Protein AF-A0A821U783-F1 (afdb_monomer_lite)

Structure (mmCIF, N/CA/C/O backbone):
data_AF-A0A821U783-F1
#
_entry.id   AF-A0A821U783-F1
#
loop_
_atom_site.group_PDB
_atom_site.id
_atom_site.type_symbol
_atom_site.label_atom_id
_atom_site.label_alt_id
_atom_site.label_comp_id
_atom_site.label_asym_id
_atom_site.label_entity_id
_atom_site.label_seq_id
_atom_site.pdbx_PDB_ins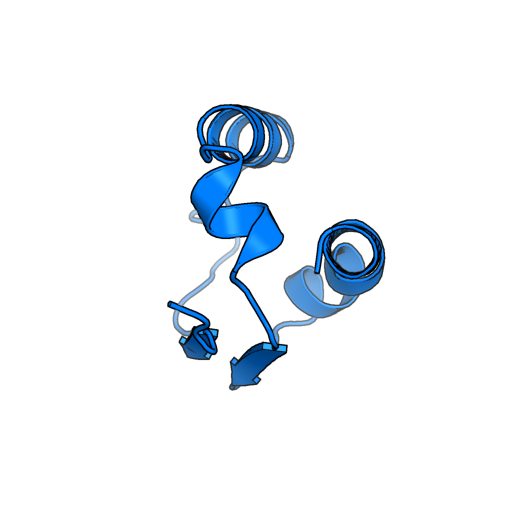_code
_atom_site.Cartn_x
_atom_site.Cartn_y
_atom_site.Cartn_z
_atom_site.occupancy
_atom_site.B_iso_or_equiv
_atom_site.auth_seq_id
_atom_site.auth_comp_id
_atom_site.auth_asym_id
_atom_site.auth_atom_id
_atom_site.pdbx_PDB_model_num
ATOM 1 N N . MET A 1 1 ? -19.445 1.410 7.566 1.00 78.56 1 MET A N 1
ATOM 2 C CA . MET A 1 1 ? -19.815 0.382 6.575 1.00 78.56 1 MET A CA 1
ATOM 3 C C . MET A 1 1 ? -18.518 -0.213 6.099 1.00 78.56 1 MET A C 1
ATOM 5 O O . MET A 1 1 ? -17.696 0.526 5.564 1.00 78.56 1 MET A O 1
ATOM 9 N N . ASP A 1 2 ? -18.318 -1.493 6.368 1.00 89.12 2 ASP A N 1
ATOM 10 C CA . ASP A 1 2 ? -17.091 -2.175 5.977 1.00 89.12 2 ASP A CA 1
ATOM 11 C C . ASP A 1 2 ? -17.124 -2.509 4.489 1.00 89.12 2 ASP A C 1
ATOM 13 O O . ASP A 1 2 ? -18.190 -2.793 3.940 1.00 89.12 2 ASP A O 1
ATOM 17 N N . TYR A 1 3 ? -15.965 -2.494 3.839 1.00 88.56 3 TYR A N 1
ATOM 18 C CA . TYR A 1 3 ? -15.860 -2.791 2.417 1.00 88.56 3 TYR A CA 1
ATOM 19 C C . TYR A 1 3 ? -14.616 -3.614 2.090 1.00 88.56 3 TYR A C 1
ATOM 21 O O . TYR A 1 3 ? -13.650 -3.677 2.850 1.00 88.56 3 TYR A O 1
ATOM 29 N N . VAL A 1 4 ? -14.656 -4.253 0.927 1.00 89.75 4 VAL A N 1
ATOM 30 C CA . VAL A 1 4 ? -13.551 -5.016 0.348 1.00 89.75 4 VAL A CA 1
ATOM 31 C C . VAL A 1 4 ? -13.147 -4.332 -0.948 1.00 89.75 4 VAL A C 1
ATOM 33 O O . VAL A 1 4 ? -14.007 -3.965 -1.748 1.00 89.75 4 VAL A O 1
ATOM 36 N N . LEU A 1 5 ? -11.845 -4.154 -1.158 1.00 88.19 5 LEU A N 1
ATOM 37 C CA . LEU A 1 5 ? -11.307 -3.560 -2.375 1.00 88.19 5 LEU A CA 1
ATOM 38 C C . 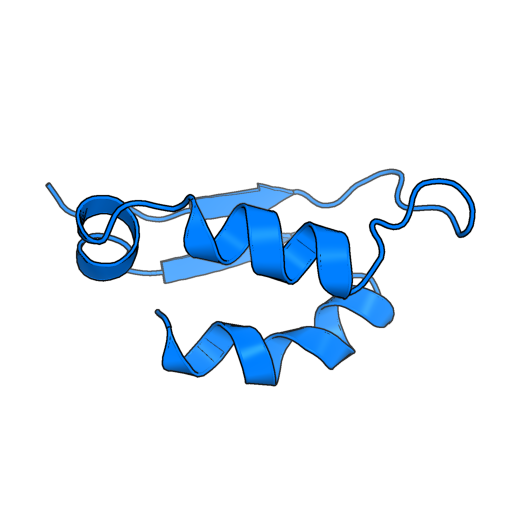LEU A 1 5 ? -10.691 -4.653 -3.246 1.00 88.19 5 LEU A C 1
ATOM 40 O O . LEU A 1 5 ? -9.806 -5.381 -2.806 1.00 88.19 5 LEU A O 1
ATOM 44 N N . ILE A 1 6 ? -11.140 -4.753 -4.494 1.00 90.38 6 ILE A N 1
ATOM 45 C CA . ILE A 1 6 ? -10.556 -5.649 -5.494 1.00 90.38 6 ILE A CA 1
ATOM 46 C C . ILE A 1 6 ? -9.903 -4.775 -6.558 1.00 90.38 6 ILE A C 1
ATOM 48 O O . ILE A 1 6 ? -10.576 -4.016 -7.253 1.00 90.38 6 ILE A O 1
ATOM 52 N N . TYR A 1 7 ? -8.583 -4.857 -6.663 1.00 87.31 7 TYR A N 1
ATOM 53 C CA . TYR A 1 7 ? -7.795 -4.100 -7.620 1.00 87.31 7 TYR A CA 1
ATOM 54 C C . TYR A 1 7 ? -7.335 -5.011 -8.753 1.00 87.31 7 TYR A C 1
ATOM 56 O O . TYR A 1 7 ? -6.504 -5.899 -8.559 1.00 87.31 7 TYR A O 1
ATOM 64 N N . PHE A 1 8 ? -7.862 -4.756 -9.947 1.00 87.50 8 PHE A N 1
ATOM 65 C CA . PHE A 1 8 ? -7.420 -5.396 -11.178 1.00 87.50 8 PHE A CA 1
ATOM 66 C C . PHE A 1 8 ? -6.277 -4.593 -11.764 1.00 87.50 8 PHE A C 1
ATOM 68 O O . PHE A 1 8 ? -6.441 -3.448 -12.188 1.00 87.50 8 PHE A O 1
ATOM 75 N N . HIS A 1 9 ? -5.100 -5.196 -11.768 1.00 83.19 9 HIS A N 1
ATOM 76 C CA . HIS A 1 9 ? -3.926 -4.537 -12.278 1.00 83.19 9 HIS A CA 1
ATOM 77 C C . HIS A 1 9 ? -3.740 -4.826 -13.769 1.00 83.19 9 HIS A C 1
ATOM 79 O O . HIS A 1 9 ? -3.610 -5.979 -14.174 1.00 83.19 9 HIS A O 1
ATOM 85 N N . TYR A 1 10 ? -3.669 -3.774 -14.586 1.00 81.81 10 TYR A N 1
ATOM 86 C CA . TYR A 1 10 ? -3.367 -3.887 -16.010 1.00 81.81 10 TYR A CA 1
ATOM 87 C C . TYR A 1 10 ? -2.557 -2.684 -16.507 1.00 81.81 10 TYR A C 1
ATOM 89 O O . TYR A 1 10 ? -2.719 -1.565 -16.025 1.00 81.81 10 TYR A O 1
ATOM 97 N N . GLY A 1 11 ? -1.680 -2.911 -17.487 1.00 79.25 11 GLY A N 1
ATOM 98 C CA . GLY A 1 11 ? -1.045 -1.833 -18.254 1.00 79.25 11 GLY A CA 1
ATOM 99 C C . GLY A 1 11 ? 0.087 -1.059 -17.565 1.00 79.25 11 GLY A C 1
ATOM 100 O O . GLY A 1 11 ? 0.531 -0.050 -18.113 1.00 79.25 11 GLY A O 1
ATOM 101 N N . LEU A 1 12 ? 0.598 -1.500 -16.409 1.00 77.69 12 LEU A N 1
ATOM 102 C CA . LEU A 1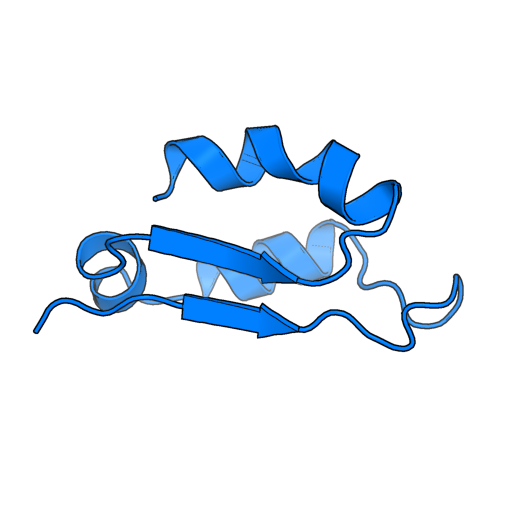 12 ? 1.740 -0.845 -15.757 1.00 77.69 12 LEU A CA 1
ATOM 103 C C . LEU A 1 12 ? 3.042 -1.128 -16.522 1.00 77.69 12 LEU A C 1
ATOM 105 O O . LEU A 1 12 ? 3.545 -2.251 -16.563 1.00 77.69 12 LEU A O 1
ATOM 109 N N . ARG A 1 13 ? 3.606 -0.086 -17.122 1.00 76.19 13 ARG A N 1
ATOM 110 C CA . ARG A 1 13 ? 4.850 -0.080 -17.902 1.00 76.19 13 ARG A CA 1
ATOM 111 C C . ARG A 1 13 ? 5.855 0.847 -17.224 1.00 76.19 13 ARG A C 1
ATOM 113 O O . ARG A 1 13 ? 5.469 1.708 -16.448 1.00 76.19 13 ARG A O 1
ATOM 120 N N . SER A 1 14 ? 7.152 0.685 -17.474 1.00 74.81 14 SER A N 1
ATOM 121 C CA . SER A 1 14 ? 8.207 1.445 -16.770 1.00 74.81 14 SER A CA 1
ATOM 122 C C . SER A 1 14 ? 7.995 2.966 -16.769 1.00 74.81 14 SER A C 1
ATOM 124 O O . SER A 1 14 ? 8.280 3.603 -15.762 1.00 74.81 14 SER A O 1
ATOM 126 N N . TYR A 1 15 ? 7.431 3.526 -17.842 1.00 79.06 15 TYR A N 1
ATOM 127 C CA . TYR A 1 15 ? 7.178 4.961 -17.998 1.00 79.06 15 TYR A CA 1
ATOM 128 C C . TYR A 1 15 ? 5.935 5.498 -17.267 1.00 79.06 15 TYR A C 1
ATOM 130 O O . TYR A 1 15 ? 5.810 6.706 -17.113 1.00 79.06 15 TYR A O 1
ATOM 138 N N . ASN A 1 16 ? 4.999 4.641 -16.843 1.00 81.06 16 ASN A N 1
ATOM 139 C CA . ASN A 1 16 ? 3.769 5.061 -16.152 1.00 81.06 16 ASN A CA 1
ATOM 140 C C . ASN A 1 16 ? 3.748 4.648 -14.674 1.00 81.06 16 ASN A C 1
ATOM 142 O O . ASN A 1 16 ? 2.723 4.778 -14.005 1.00 81.06 16 ASN A O 1
ATOM 146 N N . ARG A 1 17 ? 4.878 4.142 -14.164 1.00 81.56 17 ARG A N 1
ATOM 147 C CA . ARG A 1 17 ? 5.015 3.782 -12.756 1.00 81.56 17 ARG A CA 1
ATOM 148 C C . ARG A 1 17 ? 5.067 5.055 -11.915 1.00 81.56 17 ARG A C 1
ATOM 150 O O . ARG A 1 17 ? 5.984 5.854 -12.105 1.00 81.56 17 ARG A O 1
ATOM 157 N N . PRO A 1 18 ? 4.137 5.242 -10.968 1.00 81.50 18 PRO A N 1
ATOM 158 C CA . PRO A 1 18 ? 4.254 6.332 -10.017 1.00 81.50 18 PRO A CA 1
ATOM 159 C C . PRO A 1 18 ? 5.527 6.163 -9.183 1.00 81.50 18 PRO A C 1
ATOM 161 O O . PRO A 1 18 ? 5.904 5.050 -8.803 1.00 81.50 18 PRO A O 1
ATOM 164 N N . SER A 1 19 ? 6.195 7.277 -8.893 1.00 84.50 19 SER A N 1
ATOM 165 C CA . SER A 1 19 ? 7.357 7.278 -8.008 1.00 84.50 19 SER A CA 1
ATOM 166 C C . SER A 1 19 ? 6.940 6.984 -6.565 1.00 84.50 19 SER A C 1
ATOM 168 O O . SER A 1 19 ? 5.794 7.206 -6.168 1.00 84.50 19 SER A O 1
ATOM 170 N N . TYR A 1 20 ? 7.891 6.533 -5.745 1.00 81.69 20 TYR A N 1
ATOM 171 C CA . TYR A 1 20 ? 7.649 6.292 -4.321 1.00 81.69 20 TYR A CA 1
ATOM 172 C C . TYR A 1 20 ? 7.105 7.537 -3.595 1.00 81.69 20 TYR A C 1
ATOM 174 O O . TYR A 1 20 ? 6.164 7.439 -2.811 1.00 81.69 20 TYR A O 1
ATOM 182 N N . GLY A 1 21 ? 7.637 8.724 -3.910 1.00 86.81 21 GLY A N 1
ATOM 183 C CA . GLY A 1 21 ? 7.164 9.986 -3.335 1.00 86.81 21 GLY A CA 1
ATOM 184 C C . GLY A 1 21 ? 5.708 10.298 -3.691 1.00 86.81 21 GLY A C 1
ATOM 185 O O . GLY A 1 21 ? 4.937 10.693 -2.818 1.00 86.81 21 GLY A O 1
ATOM 186 N N . TRP A 1 22 ? 5.305 10.052 -4.942 1.00 87.19 22 TRP A N 1
ATOM 187 C CA . TRP A 1 22 ? 3.912 10.219 -5.366 1.00 87.19 22 TRP A CA 1
ATOM 188 C C . TRP A 1 22 ? 2.978 9.263 -4.613 1.00 87.19 22 TRP A C 1
ATOM 190 O O . TRP A 1 22 ? 1.940 9.686 -4.104 1.00 87.19 22 TRP A O 1
ATOM 200 N N . LEU A 1 23 ? 3.380 7.996 -4.458 1.00 83.88 23 LEU A N 1
ATOM 201 C CA . LEU A 1 23 ? 2.611 6.998 -3.704 1.00 83.88 23 LEU A CA 1
ATOM 202 C C . LEU A 1 23 ? 2.430 7.412 -2.243 1.00 83.88 23 LEU A C 1
ATOM 204 O O . LEU A 1 23 ? 1.321 7.324 -1.721 1.00 83.88 23 LEU A O 1
ATOM 208 N N . MET A 1 24 ? 3.491 7.907 -1.603 1.00 85.06 24 MET A N 1
ATOM 209 C CA . MET A 1 24 ? 3.434 8.371 -0.218 1.00 85.06 24 MET A CA 1
ATOM 210 C C . MET A 1 24 ? 2.504 9.581 -0.064 1.00 85.06 24 MET A C 1
ATOM 212 O O . MET A 1 24 ? 1.702 9.629 0.866 1.00 85.06 24 MET A O 1
ATOM 216 N N . GLN A 1 25 ? 2.542 10.537 -0.996 1.00 89.19 25 GLN A N 1
ATOM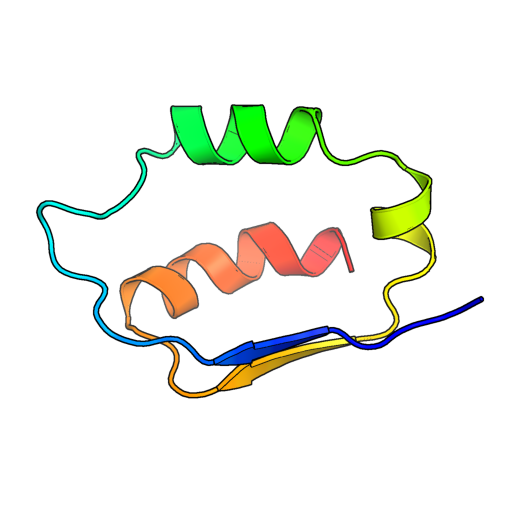 217 C CA . GLN A 1 25 ? 1.629 11.684 -0.974 1.00 89.19 25 GLN A CA 1
ATOM 218 C C . GLN A 1 25 ? 0.169 11.266 -1.167 1.00 89.19 25 GLN A C 1
ATOM 220 O O . GLN A 1 25 ? -0.700 11.714 -0.417 1.00 89.19 25 GLN A O 1
ATOM 225 N N . CYS A 1 26 ? -0.113 10.388 -2.132 1.00 85.88 26 CYS A N 1
ATOM 226 C CA . CYS A 1 26 ? -1.448 9.819 -2.305 1.00 85.88 26 CYS A CA 1
ATOM 227 C C . CYS A 1 26 ? -1.898 9.083 -1.040 1.00 85.88 26 CYS A C 1
ATOM 229 O O . CYS A 1 26 ? -3.023 9.277 -0.591 1.00 85.88 26 CYS A O 1
ATOM 231 N N . TYR A 1 27 ? -1.005 8.315 -0.415 1.00 81.19 27 TYR A N 1
ATOM 232 C CA . TYR A 1 27 ? -1.275 7.593 0.824 1.00 81.19 27 TYR A CA 1
ATOM 233 C C . TYR A 1 27 ? -1.605 8.513 2.012 1.00 81.19 27 TYR A C 1
ATOM 235 O O . TYR A 1 27 ? -2.500 8.204 2.810 1.00 81.19 27 TYR A O 1
ATOM 243 N N . LEU A 1 28 ? -0.909 9.645 2.136 1.00 86.25 28 LEU A N 1
ATOM 244 C CA . LEU A 1 28 ? -1.178 10.652 3.167 1.00 86.25 28 LEU A CA 1
ATOM 245 C C . LEU A 1 28 ? -2.521 11.359 2.949 1.00 86.25 28 LEU A C 1
ATOM 247 O O . LEU A 1 28 ? -3.172 11.728 3.922 1.00 86.25 28 LEU A O 1
ATOM 251 N N . LYS A 1 29 ? -2.964 11.493 1.693 1.00 89.56 29 LYS A N 1
ATOM 252 C CA . LYS A 1 29 ? -4.274 12.063 1.344 1.00 89.56 29 LYS A CA 1
ATOM 253 C C . LYS A 1 29 ? -5.450 11.108 1.575 1.00 89.56 29 LYS A C 1
ATOM 255 O O . LYS A 1 29 ? -6.593 11.550 1.529 1.00 89.56 29 LYS A O 1
ATOM 260 N N . ILE A 1 30 ? -5.211 9.814 1.809 1.00 86.31 30 ILE A N 1
ATOM 261 C CA . ILE A 1 30 ? -6.291 8.867 2.116 1.00 86.31 30 ILE A CA 1
ATOM 262 C C . ILE A 1 30 ? -6.773 9.098 3.551 1.00 86.31 30 ILE A C 1
ATOM 264 O O . ILE A 1 30 ? -6.050 8.818 4.513 1.00 86.31 30 ILE A O 1
ATOM 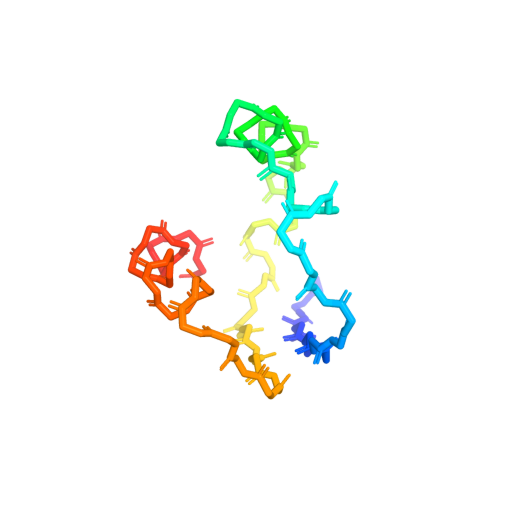268 N N . ASP A 1 31 ? -8.031 9.523 3.689 1.00 88.00 31 ASP A N 1
ATOM 269 C CA . ASP A 1 31 ? -8.674 9.709 4.990 1.00 88.00 31 ASP A CA 1
ATOM 270 C C . ASP A 1 31 ? -8.670 8.429 5.836 1.00 88.00 31 ASP A C 1
ATOM 272 O O . ASP A 1 31 ? -8.877 7.309 5.354 1.00 88.00 31 ASP A O 1
ATOM 276 N N . ARG A 1 32 ? -8.567 8.610 7.157 1.00 85.94 32 ARG A N 1
ATOM 277 C CA . ARG A 1 32 ? -8.590 7.525 8.153 1.00 85.94 32 ARG A CA 1
ATOM 278 C C . ARG A 1 32 ? -9.810 6.603 8.029 1.00 85.94 32 ARG A C 1
ATOM 280 O O . ARG A 1 32 ? -9.702 5.417 8.338 1.00 85.94 32 ARG A O 1
ATOM 287 N N . LYS A 1 33 ? -10.957 7.124 7.577 1.00 86.25 33 LYS A N 1
ATOM 288 C CA . LYS A 1 33 ? -12.189 6.339 7.392 1.00 86.25 33 LYS A CA 1
ATOM 289 C C . LYS A 1 33 ? -12.016 5.218 6.363 1.00 86.25 33 LYS A C 1
ATOM 291 O O . LYS A 1 33 ? -12.541 4.135 6.578 1.00 86.25 33 LYS A O 1
ATOM 296 N N . TYR A 1 34 ? -11.244 5.437 5.301 1.00 83.38 34 TYR A N 1
ATOM 297 C CA . TYR A 1 34 ? -11.017 4.422 4.271 1.00 83.38 34 TYR A CA 1
ATOM 298 C C . TYR A 1 34 ? -10.041 3.349 4.751 1.00 83.38 34 TYR A C 1
ATOM 300 O O . TYR A 1 34 ? -10.253 2.169 4.518 1.00 83.38 34 TYR A O 1
ATOM 308 N N . LYS A 1 35 ? -9.024 3.740 5.526 1.00 84.06 35 LYS A N 1
ATOM 309 C CA . LYS A 1 35 ? -8.068 2.787 6.110 1.00 84.06 35 LYS A CA 1
ATOM 310 C C . LYS A 1 35 ? -8.746 1.845 7.113 1.00 84.06 35 LYS A C 1
ATOM 312 O O . LYS A 1 35 ? -8.513 0.651 7.087 1.00 84.06 35 LYS A O 1
ATOM 317 N N . LYS A 1 36 ? -9.632 2.372 7.968 1.00 86.00 36 LYS A N 1
ATOM 318 C CA . LYS A 1 36 ? -10.274 1.596 9.046 1.00 86.00 36 LYS A CA 1
ATOM 319 C C . LYS A 1 36 ? -11.419 0.673 8.621 1.00 86.00 36 LYS A C 1
ATOM 321 O O . LYS A 1 36 ? -11.708 -0.265 9.347 1.00 86.00 36 LYS A O 1
ATOM 326 N N . ASN A 1 37 ? -12.116 0.978 7.527 1.00 87.31 37 ASN A N 1
ATOM 327 C CA . ASN A 1 37 ? -13.278 0.195 7.083 1.00 87.31 37 ASN A CA 1
ATOM 328 C C . ASN A 1 37 ? -12.916 -0.824 5.980 1.00 87.31 37 ASN A C 1
ATOM 330 O O . ASN A 1 37 ? -13.798 -1.524 5.484 1.00 87.31 37 ASN A O 1
ATOM 334 N N . LEU A 1 38 ? -11.643 -0.896 5.575 1.00 88.75 38 LEU A N 1
ATOM 335 C CA . LEU A 1 38 ? -11.158 -1.830 4.565 1.00 88.75 38 LEU A CA 1
ATOM 336 C C . LEU A 1 38 ? -10.917 -3.205 5.202 1.00 88.75 38 LEU A C 1
ATOM 338 O O . LEU A 1 38 ? -9.949 -3.391 5.925 1.00 88.75 38 LEU A O 1
ATOM 342 N N . LYS A 1 39 ? -11.785 -4.178 4.919 1.00 88.50 39 LYS A N 1
ATOM 343 C CA . LYS A 1 39 ? -11.676 -5.544 5.462 1.00 88.50 39 LYS A CA 1
ATOM 344 C C . LYS A 1 39 ? -10.664 -6.416 4.730 1.00 88.50 39 LYS A C 1
ATOM 346 O O . LYS A 1 39 ? -10.046 -7.285 5.332 1.00 88.50 39 LYS A O 1
ATOM 351 N N . ALA A 1 40 ? -10.551 -6.232 3.419 1.00 86.31 40 ALA A N 1
ATOM 352 C CA . ALA A 1 40 ? -9.625 -6.987 2.590 1.00 86.31 40 ALA A CA 1
ATOM 353 C C . ALA A 1 40 ? -9.281 -6.208 1.319 1.00 86.31 40 ALA A C 1
ATOM 355 O O . ALA A 1 40 ? -10.126 -5.508 0.756 1.00 86.31 40 ALA A O 1
ATOM 356 N N . LEU A 1 41 ? -8.041 -6.377 0.860 1.00 87.94 41 LEU A N 1
ATOM 357 C CA . LEU A 1 41 ? -7.552 -5.897 -0.428 1.00 87.94 41 LEU A CA 1
ATOM 358 C C . LEU A 1 41 ? -7.118 -7.097 -1.271 1.00 87.94 41 LEU A C 1
ATOM 360 O O . LEU A 1 41 ? -6.171 -7.795 -0.912 1.00 87.94 41 LEU A O 1
ATOM 364 N N . TYR A 1 42 ? -7.778 -7.315 -2.403 1.00 88.75 42 TYR A N 1
ATOM 365 C CA . TYR A 1 42 ? -7.432 -8.365 -3.356 1.00 88.75 42 TYR A CA 1
ATOM 366 C C . TYR A 1 42 ? -6.760 -7.760 -4.584 1.00 88.75 42 TYR A C 1
ATOM 368 O O . TYR A 1 42 ? -7.331 -6.908 -5.258 1.00 88.75 42 TYR A O 1
ATOM 376 N N . LEU A 1 43 ? -5.545 -8.213 -4.885 1.00 89.00 43 LEU A N 1
ATOM 377 C CA . LEU A 1 43 ? -4.814 -7.841 -6.093 1.00 89.00 43 LEU A CA 1
ATOM 378 C C . LEU A 1 43 ? -4.995 -8.927 -7.150 1.00 89.00 43 LEU A C 1
ATOM 380 O O . LEU A 1 43 ? -4.493 -10.041 -6.995 1.00 89.00 43 LEU A O 1
ATOM 384 N N . VAL A 1 44 ? -5.660 -8.585 -8.246 1.00 87.94 44 VAL A N 1
ATOM 385 C CA . VAL A 1 44 ? -5.828 -9.471 -9.397 1.00 87.94 44 VAL A CA 1
ATOM 386 C C . VAL A 1 44 ? -4.778 -9.090 -10.444 1.00 87.94 44 VAL A C 1
ATOM 388 O O . VAL A 1 44 ? -4.696 -7.935 -10.856 1.00 87.94 44 VAL A O 1
ATOM 391 N N . HIS A 1 45 ? -3.942 -10.060 -10.831 1.00 86.81 45 HIS A N 1
ATOM 392 C CA .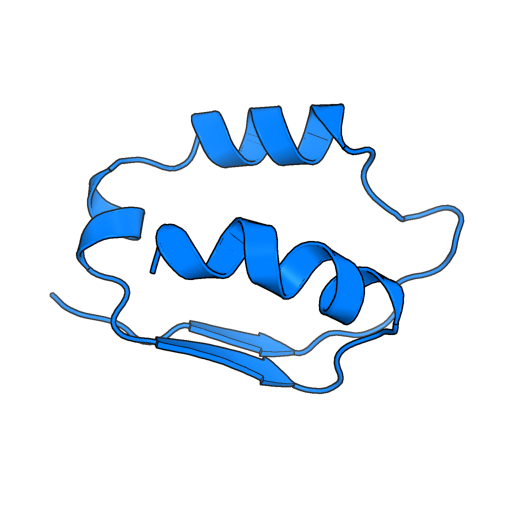 HIS A 1 45 ? -2.757 -9.909 -11.700 1.00 86.81 45 HIS A CA 1
ATOM 393 C C . HIS A 1 45 ? -1.610 -9.039 -11.140 1.00 86.81 45 HIS A C 1
ATOM 395 O O . HIS A 1 45 ? -1.180 -8.072 -11.772 1.00 86.81 45 HIS A O 1
ATOM 401 N N . PRO A 1 46 ? -1.038 -9.379 -9.970 1.00 81.56 46 PRO A N 1
ATOM 402 C CA . PRO A 1 46 ? 0.057 -8.600 -9.404 1.00 81.56 46 PRO A CA 1
ATOM 403 C C . PRO A 1 46 ? 1.332 -8.704 -10.258 1.00 81.56 46 PRO A C 1
ATOM 405 O O . PRO A 1 46 ? 1.872 -9.792 -10.479 1.00 81.56 46 PRO A O 1
ATOM 408 N N . THR A 1 47 ? 1.860 -7.554 -10.679 1.00 85.75 47 THR A N 1
ATOM 409 C CA . THR A 1 47 ? 3.205 -7.452 -11.265 1.00 85.75 47 THR A CA 1
ATOM 410 C C . THR A 1 47 ? 4.280 -7.638 -10.193 1.00 85.75 47 THR A C 1
ATOM 412 O O . THR A 1 47 ? 4.034 -7.427 -9.004 1.00 85.75 47 THR A O 1
ATOM 415 N N . THR A 1 48 ? 5.505 -7.995 -10.592 1.00 81.06 48 THR A N 1
ATOM 416 C CA . THR A 1 48 ? 6.646 -8.164 -9.668 1.00 81.06 48 THR A CA 1
ATOM 417 C C . THR A 1 48 ? 6.888 -6.924 -8.800 1.00 81.06 48 THR A C 1
ATOM 419 O O . THR A 1 48 ? 7.189 -7.049 -7.618 1.00 81.06 48 THR A O 1
ATOM 422 N N . TRP A 1 49 ? 6.674 -5.726 -9.355 1.00 79.62 49 TRP A N 1
ATOM 423 C CA . TRP A 1 49 ? 6.775 -4.465 -8.617 1.00 79.62 49 TRP A CA 1
ATOM 424 C C . TRP A 1 49 ? 5.725 -4.362 -7.500 1.00 79.62 49 TRP A C 1
ATOM 426 O O . TRP A 1 49 ? 6.068 -4.054 -6.364 1.00 79.62 49 TRP A O 1
ATOM 436 N N . ILE A 1 50 ? 4.465 -4.713 -7.776 1.00 82.75 50 ILE A N 1
ATOM 437 C CA . ILE A 1 50 ? 3.403 -4.727 -6.757 1.00 82.75 50 ILE A CA 1
ATOM 438 C C . ILE A 1 50 ? 3.695 -5.762 -5.670 1.00 82.75 50 ILE A C 1
ATOM 440 O O . ILE A 1 50 ? 3.521 -5.471 -4.488 1.00 82.75 50 ILE A O 1
ATOM 444 N N . LYS A 1 51 ? 4.171 -6.955 -6.049 1.00 84.06 51 LYS A N 1
ATOM 445 C CA . LYS A 1 51 ? 4.538 -8.002 -5.081 1.00 84.06 51 LYS A CA 1
ATOM 446 C C . LYS A 1 51 ? 5.619 -7.524 -4.109 1.00 84.06 51 LYS A C 1
ATOM 448 O O . LYS A 1 51 ? 5.543 -7.843 -2.929 1.00 84.06 51 LYS A O 1
ATOM 453 N N . PHE A 1 52 ? 6.576 -6.728 -4.586 1.00 84.44 52 PHE A N 1
ATOM 454 C CA . PHE A 1 52 ? 7.626 -6.147 -3.749 1.00 84.44 52 PHE A CA 1
ATOM 455 C C . PHE A 1 52 ? 7.087 -5.118 -2.742 1.00 84.44 52 PHE A C 1
ATOM 457 O O . PHE A 1 52 ? 7.531 -5.090 -1.600 1.00 84.44 52 PHE A O 1
ATOM 464 N N . PHE A 1 53 ? 6.100 -4.306 -3.132 1.00 79.62 53 PHE A N 1
ATOM 465 C CA . PHE A 1 53 ? 5.480 -3.308 -2.247 1.00 79.62 53 PHE A CA 1
ATOM 466 C C . PHE A 1 53 ? 4.393 -3.871 -1.323 1.00 79.62 53 PHE A C 1
ATOM 468 O O . PHE A 1 53 ? 4.003 -3.213 -0.359 1.00 79.62 53 PHE A O 1
ATOM 475 N N . TRP A 1 54 ? 3.917 -5.091 -1.574 1.00 82.19 54 TRP A N 1
ATOM 476 C CA . TRP A 1 54 ? 2.858 -5.720 -0.787 1.00 82.19 54 TRP A CA 1
ATOM 477 C C . TRP A 1 54 ? 3.107 -5.745 0.735 1.00 82.19 54 TRP A C 1
ATOM 479 O O . TRP A 1 54 ? 2.194 -5.383 1.481 1.00 82.19 54 TRP A O 1
ATOM 489 N N . PRO A 1 55 ? 4.314 -6.075 1.238 1.00 81.44 55 PRO A N 1
ATOM 490 C CA . PRO A 1 55 ? 4.590 -6.087 2.675 1.00 81.44 55 PRO A CA 1
ATOM 491 C C . PRO A 1 55 ? 4.471 -4.708 3.333 1.00 81.44 55 PRO A C 1
ATOM 493 O O . PRO A 1 55 ? 4.141 -4.631 4.511 1.00 81.44 55 PRO A O 1
ATOM 496 N N . VAL A 1 56 ? 4.704 -3.629 2.579 1.00 77.00 56 VAL A N 1
ATOM 497 C CA . VAL A 1 56 ? 4.584 -2.246 3.068 1.00 77.00 56 VAL A CA 1
ATOM 498 C C . VAL A 1 56 ? 3.117 -1.847 3.220 1.00 77.00 56 VAL A C 1
ATOM 500 O O . VAL A 1 56 ? 2.780 -1.101 4.129 1.00 77.00 56 VAL A O 1
ATOM 503 N N . ILE A 1 57 ? 2.238 -2.358 2.355 1.00 74.12 57 ILE A N 1
ATOM 504 C CA . ILE A 1 57 ? 0.799 -2.050 2.354 1.00 74.12 57 ILE A CA 1
ATOM 505 C C . ILE A 1 57 ? 0.049 -2.899 3.394 1.00 74.12 57 ILE A C 1
ATOM 507 O O . ILE A 1 57 ? -0.914 -2.428 3.995 1.00 74.12 57 ILE A O 1
ATOM 511 N N . ARG A 1 58 ? 0.513 -4.130 3.645 1.00 75.50 58 ARG A N 1
ATOM 512 C CA . ARG A 1 58 ? -0.121 -5.106 4.546 1.00 75.50 58 ARG A CA 1
ATOM 513 C C . ARG A 1 58 ? -0.420 -4.613 5.976 1.00 75.50 58 ARG A C 1
ATOM 515 O O . ARG A 1 58 ? -1.519 -4.899 6.425 1.00 75.50 58 ARG A O 1
ATOM 522 N N . PRO A 1 59 ? 0.468 -3.908 6.707 1.00 71.19 59 PRO A N 1
ATOM 523 C CA . PRO A 1 59 ? 0.171 -3.445 8.071 1.00 71.19 59 PRO A CA 1
ATOM 524 C C . PRO A 1 59 ? -0.873 -2.316 8.141 1.00 71.19 59 PRO A C 1
ATOM 526 O O . PRO A 1 59 ? -1.202 -1.859 9.233 1.00 71.19 59 PRO A O 1
ATOM 529 N N . PHE A 1 60 ? -1.365 -1.834 6.997 1.00 61.16 60 PHE A N 1
ATOM 530 C CA . PHE A 1 60 ? -2.349 -0.755 6.909 1.00 61.16 60 PHE A CA 1
ATOM 531 C C . PHE A 1 60 ? -3.749 -1.230 6.484 1.00 61.16 60 PHE A C 1
ATOM 533 O O . PHE A 1 60 ? -4.624 -0.383 6.291 1.00 61.16 60 PHE A O 1
ATOM 540 N N . ILE A 1 61 ? -3.941 -2.547 6.340 1.00 64.44 61 ILE A N 1
ATOM 541 C CA . ILE A 1 61 ? -5.232 -3.238 6.187 1.00 64.44 61 ILE A CA 1
ATOM 542 C C . ILE A 1 61 ? -5.514 -3.977 7.494 1.00 64.44 61 ILE A C 1
ATOM 544 O O . ILE A 1 61 ? -4.562 -4.602 8.013 1.00 64.44 61 ILE A O 1
#

Secondary structure (DSSP, 8-state):
--EEEEEE-----GGGPPPHHHHHHHHHHS-HHHHHHEEEEEEES--HHHHHHHHHHGGG-

Organism: NCBI:txid392032

Sequence (61 aa):
MDYVLIYFHYGLRSYNRPSYGWLMQCYLKIDRKYKKNLKALYLVHPTTWIKFFWPVIRPFI

Foldseek 3Di:
DADEAEDEDDDDDPVPDDDPVRVVVVVVPDDPVVLVRHPYYHYHDDDPVNVVCVVVCVVSD

pLDDT: mean 83.18, std 5.79, range [61.16, 90.38]

InterPro domains:
  IPR001251 CRAL-TRIO lipid binding domain [PF13716] (2-58)
  IPR036865 CRAL-TRIO lipid binding domain superfamily [G3DSA:3.40.525.10] (1-61)
  IPR036865 CRAL-TRIO lipid binding domain superfamily [SSF52087] (3-61)

Radius of gyration: 12.39 Å; chains: 1; bounding box: 28×22×27 Å